Protein AF-A0A945M7U8-F1 (afdb_monomer)

Radius of gyration: 28.2 Å; Cα contacts (8 Å, |Δi|>4): 68; chains: 1; bounding box: 50×66×78 Å

Foldseek 3Di:
DDDDDDDDDDDPPDPPPPPDDDDPVQLVLLLVLLLLLCVLLPVVVVLVVVLVVVLVVVVVVCCVVPVPDDPVVSVVSSVVSVVVSVVCVVVVSSVSSVVRSVVDGSVVSVVSSVQSPDPVNVVCSVCVVVVVVVVVVVVVVVVVVVVVVVVVVVVVVCVVVVDDDD

Secondary structure (DSSP, 8-state):
-------------------PPPPHHHHHHHHHHHHHHHHHTTHHHHHHHHHHHHHHHHHHHHHHH-TT--THHHHHHHHHHHHHHHHHHHHHHHHHHHHHHHHS-HHHHHHHHHHHHSHHHHHHHHHHHHHHHHHHHHHHHHHHHHHHHHHHHHHHHHHHTT----

Solvent-accessible surface area (backbone atoms only — not comparable to full-atom values): 9636 Å² total; per-residue (Å²): 140,78,90,81,86,89,85,82,80,89,78,86,75,80,78,76,76,78,77,71,84,80,48,74,67,52,53,54,49,26,36,53,42,20,44,52,38,45,65,68,72,46,51,64,59,56,52,50,54,52,50,53,52,49,37,56,51,52,48,52,54,50,42,72,79,38,76,84,64,56,79,72,52,51,59,52,50,39,52,53,48,50,55,54,47,58,74,42,43,61,61,52,47,54,54,53,9,50,52,46,37,71,74,45,55,60,70,54,40,52,51,50,42,55,42,49,72,32,78,66,34,50,47,44,70,66,46,50,63,54,50,53,54,52,50,53,53,52,49,51,52,51,50,52,54,51,51,53,53,51,50,56,52,49,51,57,52,41,47,74,75,67,48,89,81,133

Nearest PDB structures (foldseek):
  8ud1-assembly1_1V  TM=3.264E-01  e=6.783E+00  Sus scrofa

pLDDT: mean 86.87, std 15.95, range [36.81, 98.19]

Sequence (166 aa):
MKQWKVALGAGMIGLALMASPATAADEDEKFALAQELVGAAGMNSIAEQMTQNLIVEMTRSLKQTNPQLPEKANGIVQAVVEETAEARMGDLNGQIARLYATSFTLEELQSLVAWYGSGIGKKALQVLPIIAQQSIELGKQWAGTVGQDAANEAVKKLEAEGYELK

Mean predicted aligned error: 10.53 Å

Structure (mmCIF, N/CA/C/O backbone):
data_AF-A0A945M7U8-F1
#
_entry.id   AF-A0A945M7U8-F1
#
loop_
_atom_site.group_PDB
_atom_site.id
_atom_site.type_symbol
_atom_site.label_atom_id
_atom_site.label_alt_id
_atom_site.label_comp_id
_atom_site.label_asym_id
_atom_site.label_entity_id
_atom_site.label_seq_id
_atom_site.pdbx_PDB_ins_code
_atom_site.Cartn_x
_atom_site.Cartn_y
_atom_site.Cartn_z
_atom_site.occupancy
_atom_site.B_iso_or_equiv
_atom_site.auth_seq_id
_atom_site.auth_comp_id
_atom_site.auth_asym_id
_atom_site.auth_atom_id
_atom_site.pdbx_PDB_model_num
ATOM 1 N N . MET A 1 1 ? -1.519 37.342 47.402 1.00 36.81 1 MET A N 1
ATOM 2 C CA . MET A 1 1 ? -2.456 37.239 46.255 1.00 36.81 1 MET A CA 1
ATOM 3 C C . MET A 1 1 ? -1.817 36.318 45.227 1.00 36.81 1 MET A C 1
ATOM 5 O O . MET A 1 1 ? -0.651 36.517 44.962 1.00 36.81 1 MET A O 1
ATOM 9 N N . LYS A 1 2 ? -2.434 35.296 44.645 1.00 41.03 2 LYS A N 1
ATOM 10 C CA . LYS A 1 2 ? -3.797 34.767 44.683 1.00 41.03 2 LYS A CA 1
ATOM 11 C C . LYS A 1 2 ? -3.676 33.308 44.213 1.00 41.03 2 LYS A C 1
ATOM 13 O O . LYS A 1 2 ? -2.777 32.982 43.448 1.00 41.03 2 LYS A O 1
ATOM 18 N N . GLN A 1 3 ? -4.534 32.447 44.742 1.00 42.59 3 GLN A N 1
ATOM 19 C CA . GLN A 1 3 ? -4.506 31.005 44.533 1.00 42.59 3 GLN A CA 1
ATOM 20 C C . GLN A 1 3 ? -4.801 30.630 43.083 1.00 42.59 3 GLN A C 1
ATOM 22 O O . GLN A 1 3 ? -5.687 31.231 42.479 1.00 42.59 3 GLN A O 1
ATOM 27 N N . TRP A 1 4 ? -4.195 29.543 42.608 1.00 37.19 4 TRP A N 1
ATOM 28 C CA . TRP A 1 4 ? -4.892 28.674 41.671 1.00 37.19 4 TRP A CA 1
ATOM 29 C C . TRP A 1 4 ? -4.764 27.225 42.129 1.00 37.19 4 TRP A C 1
ATOM 31 O O . TRP A 1 4 ? -3.721 26.591 42.012 1.00 37.19 4 TRP A O 1
ATOM 41 N N . LYS A 1 5 ? -5.842 26.734 42.742 1.00 46.72 5 LYS A N 1
ATOM 42 C CA . LYS A 1 5 ? -6.068 25.311 42.957 1.00 46.72 5 LYS A CA 1
ATOM 43 C C . LYS A 1 5 ? -6.678 24.766 41.672 1.00 46.72 5 LYS A C 1
ATOM 45 O O . LYS A 1 5 ? -7.789 25.161 41.329 1.00 46.72 5 LYS A O 1
ATOM 50 N N . VAL A 1 6 ? -5.979 23.860 41.000 1.00 47.31 6 VAL A N 1
ATOM 51 C CA . VAL A 1 6 ? -6.614 22.932 40.062 1.00 47.31 6 VAL A CA 1
ATOM 52 C C . VAL A 1 6 ? -6.748 21.615 40.812 1.00 47.31 6 VAL A C 1
ATOM 54 O O . VAL A 1 6 ? -5.763 20.934 41.078 1.00 47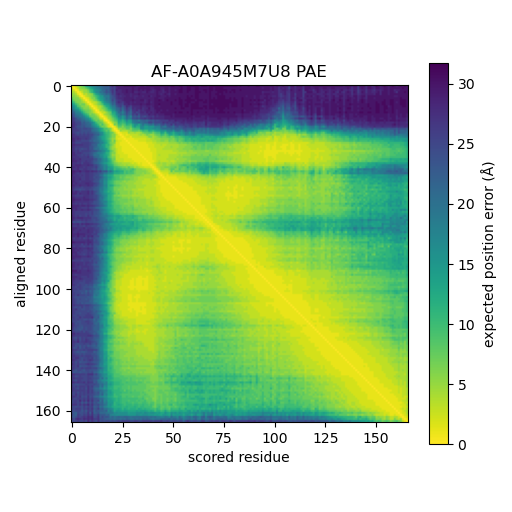.31 6 VAL A O 1
ATOM 57 N N . ALA A 1 7 ? -7.972 21.324 41.241 1.00 44.09 7 ALA A N 1
ATOM 58 C CA . ALA A 1 7 ? -8.371 20.031 41.765 1.00 44.09 7 ALA A CA 1
ATOM 59 C C . ALA A 1 7 ? -9.409 19.449 40.801 1.00 44.09 7 ALA A C 1
ATOM 61 O O . ALA A 1 7 ? -10.500 19.991 40.664 1.00 44.09 7 ALA A O 1
ATOM 62 N N . LEU A 1 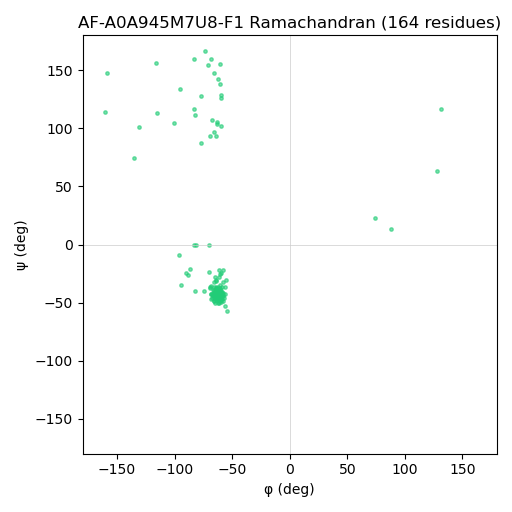8 ? -9.025 18.367 40.136 1.00 47.34 8 LEU A N 1
ATOM 63 C CA . LEU A 1 8 ? -9.842 17.353 39.467 1.00 47.34 8 LEU A CA 1
ATOM 64 C C . LEU A 1 8 ? -8.863 16.177 39.360 1.00 47.34 8 LEU A C 1
ATOM 66 O O . LEU A 1 8 ? -7.795 16.329 38.784 1.00 47.34 8 LEU A O 1
ATOM 70 N N . GLY A 1 9 ? -9.041 15.036 40.005 1.00 39.53 9 GLY A N 1
ATOM 71 C CA . GLY A 1 9 ? -10.271 14.351 40.371 1.00 39.53 9 GLY A CA 1
ATOM 72 C C . GLY A 1 9 ? -10.050 12.908 39.923 1.00 39.53 9 GLY A C 1
ATOM 73 O O . GLY A 1 9 ? -9.769 12.666 38.757 1.00 39.53 9 GLY A O 1
ATOM 74 N N . ALA A 1 10 ? -10.033 11.994 40.886 1.00 45.78 10 ALA A N 1
ATOM 75 C CA . ALA A 1 10 ? -9.568 10.618 40.778 1.00 45.78 10 ALA A CA 1
ATOM 76 C C . ALA A 1 10 ? -10.321 9.744 39.756 1.00 45.78 10 ALA A C 1
ATOM 78 O O . ALA A 1 10 ? -11.514 9.934 39.535 1.00 45.78 10 ALA A O 1
ATOM 79 N N . GLY A 1 11 ? -9.638 8.698 39.267 1.00 38.75 11 GLY A N 1
ATOM 80 C CA . GLY A 1 11 ? -10.291 7.445 38.871 1.00 38.75 11 GLY A CA 1
ATOM 81 C C . GLY A 1 11 ? -9.981 6.917 37.470 1.00 38.75 11 GLY A C 1
ATOM 82 O O . GLY A 1 11 ? -10.901 6.747 36.681 1.00 38.75 11 GLY A O 1
ATOM 83 N N . MET A 1 12 ? -8.727 6.559 37.165 1.00 46.62 12 MET A N 1
ATOM 84 C CA . MET A 1 12 ? -8.495 5.528 36.142 1.00 46.62 12 MET A CA 1
ATOM 85 C C . MET A 1 12 ? -8.780 4.161 36.772 1.00 46.62 12 MET A C 1
ATOM 87 O O . MET A 1 12 ? -7.893 3.522 37.332 1.00 46.62 12 MET A O 1
ATOM 91 N N . ILE A 1 13 ? -10.045 3.739 36.728 1.00 55.28 13 ILE A N 1
ATOM 92 C CA . ILE A 1 13 ? -10.406 2.333 36.908 1.00 55.28 13 ILE A CA 1
ATOM 93 C C . ILE A 1 13 ? -9.846 1.602 35.689 1.00 55.28 13 ILE A C 1
ATOM 95 O O . ILE A 1 13 ? -10.334 1.772 34.574 1.00 55.28 13 ILE A O 1
ATOM 99 N N . GLY A 1 14 ? -8.780 0.834 35.901 1.00 46.22 14 GLY A N 1
ATOM 100 C CA . GLY A 1 14 ? -8.253 -0.076 34.897 1.00 46.22 14 GLY A CA 1
ATOM 101 C C . GLY A 1 14 ? -9.293 -1.145 34.584 1.00 46.22 14 GLY A C 1
ATOM 102 O O . GLY A 1 14 ? -9.493 -2.065 35.374 1.00 46.22 14 GLY A O 1
ATOM 103 N N . LEU A 1 15 ? -9.947 -1.034 33.427 1.00 51.94 15 LEU A N 1
ATOM 104 C CA . LEU A 1 15 ? -10.574 -2.180 32.784 1.00 51.94 15 LEU A CA 1
ATOM 105 C C . LEU A 1 15 ? -9.450 -3.092 32.289 1.00 51.94 15 LEU A C 1
ATOM 107 O O . LEU A 1 15 ? -8.921 -2.923 31.193 1.00 51.94 15 LEU A O 1
ATOM 111 N N . ALA A 1 16 ? -9.074 -4.061 33.118 1.00 47.91 16 ALA A N 1
ATOM 112 C CA . ALA A 1 16 ? -8.436 -5.265 32.621 1.00 47.91 16 ALA A CA 1
ATOM 113 C C . ALA A 1 16 ? -9.481 -6.002 31.768 1.00 47.91 16 ALA A C 1
ATOM 115 O O . ALA A 1 16 ? -10.355 -6.686 32.300 1.00 47.91 16 ALA A O 1
ATOM 116 N N . LEU A 1 17 ? -9.430 -5.801 30.448 1.00 57.06 17 LEU A N 1
ATOM 117 C CA . LEU A 1 17 ? -10.144 -6.630 29.482 1.00 57.06 17 LEU A CA 1
ATOM 118 C C . LEU A 1 17 ? -9.631 -8.063 29.649 1.00 57.06 17 LEU A C 1
ATOM 120 O O . LEU A 1 17 ? -8.524 -8.400 29.236 1.00 57.06 17 LEU A O 1
ATOM 124 N N . MET A 1 18 ? -10.429 -8.889 30.320 1.00 50.47 18 MET A N 1
ATOM 125 C CA . MET A 1 18 ? -10.262 -10.336 30.343 1.00 50.47 18 MET A CA 1
ATOM 126 C C . MET A 1 18 ? -10.486 -10.833 28.913 1.00 50.47 18 MET A C 1
ATOM 128 O O . MET A 1 18 ? -11.625 -11.046 28.500 1.00 50.47 18 MET A O 1
ATOM 132 N N . ALA A 1 19 ? -9.410 -10.960 28.137 1.00 59.97 19 ALA A N 1
ATOM 133 C CA . ALA A 1 19 ? -9.453 -11.646 26.857 1.00 59.97 19 ALA A CA 1
ATOM 134 C C . ALA A 1 19 ? -9.823 -13.109 27.135 1.00 59.97 19 ALA A C 1
ATOM 136 O O . ALA A 1 19 ? -9.014 -13.878 27.658 1.00 59.97 19 ALA A O 1
ATOM 137 N N . SER A 1 20 ? -11.077 -13.470 26.861 1.00 59.72 20 SER A N 1
ATOM 138 C CA . SER A 1 20 ? -11.490 -14.872 26.873 1.00 59.72 20 SER A CA 1
ATOM 139 C C . SER A 1 20 ? -10.689 -15.619 25.801 1.00 59.72 20 SER A C 1
ATOM 141 O O . SER A 1 20 ? -10.409 -15.032 24.752 1.00 59.72 20 SER A O 1
ATOM 143 N N . PRO A 1 21 ? -10.274 -16.875 26.046 1.00 63.41 21 PRO A N 1
ATOM 144 C CA . PRO A 1 21 ? -9.540 -17.640 25.047 1.00 63.41 21 PRO A CA 1
ATOM 145 C C . PRO A 1 21 ? -10.400 -17.787 23.788 1.00 63.41 21 PRO A C 1
ATOM 147 O O . PRO A 1 21 ? -11.550 -18.218 23.877 1.00 63.41 21 PRO A O 1
ATOM 150 N N . ALA A 1 22 ? -9.842 -17.398 22.640 1.00 72.12 22 ALA A N 1
ATOM 151 C CA . ALA A 1 22 ? -10.492 -17.550 21.344 1.00 72.12 22 ALA A CA 1
ATOM 152 C C . ALA A 1 22 ? -10.765 -19.035 21.071 1.00 72.12 22 ALA A C 1
ATOM 154 O O . ALA A 1 22 ? -9.931 -19.896 21.367 1.00 72.12 22 ALA A O 1
ATOM 155 N N . THR A 1 23 ? -11.946 -19.340 20.540 1.00 83.81 23 THR A N 1
ATOM 156 C CA . THR A 1 23 ? -12.301 -20.703 20.142 1.00 83.81 23 THR A CA 1
ATOM 157 C C . THR A 1 23 ? -11.752 -21.013 18.748 1.00 83.81 23 THR A C 1
ATOM 159 O O . THR A 1 23 ? -11.499 -20.108 17.958 1.00 83.81 23 THR A O 1
ATOM 162 N N . ALA A 1 24 ? -11.608 -22.298 18.405 1.00 83.38 24 ALA A N 1
ATOM 163 C CA . ALA A 1 24 ? -11.214 -22.697 17.048 1.00 83.38 24 ALA A CA 1
ATOM 164 C C . ALA A 1 24 ? -12.197 -22.181 15.974 1.00 83.38 24 ALA A C 1
ATOM 166 O O . ALA A 1 24 ? -11.782 -21.836 14.874 1.00 83.38 24 ALA A O 1
ATOM 167 N N . ALA A 1 25 ? -13.486 -22.069 16.316 1.00 85.12 25 ALA A N 1
ATOM 168 C CA . ALA A 1 25 ? -14.493 -21.481 15.435 1.00 85.12 25 ALA A CA 1
ATOM 169 C C . ALA A 1 25 ? -14.249 -19.980 15.203 1.00 85.12 25 ALA A C 1
ATOM 171 O O . ALA A 1 25 ? -14.381 -19.512 14.074 1.00 85.12 25 ALA A O 1
ATOM 172 N N . ASP A 1 26 ? -13.834 -19.245 16.241 1.00 87.81 26 ASP A N 1
ATOM 173 C CA . ASP A 1 26 ? -13.472 -17.831 16.101 1.00 87.81 26 ASP A CA 1
ATOM 174 C C . ASP A 1 26 ? -12.231 -17.674 15.214 1.00 87.81 26 ASP A C 1
ATOM 176 O O . ASP A 1 26 ? -12.167 -16.754 14.405 1.00 87.81 26 ASP A O 1
ATOM 180 N N . GLU A 1 27 ? -11.237 -18.560 15.329 1.00 89.56 27 GLU A N 1
ATOM 181 C CA . GLU A 1 27 ? -10.038 -18.510 14.481 1.00 89.56 27 GLU A CA 1
ATOM 182 C C . GLU A 1 27 ? -10.356 -18.738 12.996 1.00 89.56 27 GLU A C 1
ATOM 184 O O . GLU A 1 27 ? -9.863 -17.987 12.145 1.00 89.56 27 GLU A O 1
ATOM 189 N N . ASP A 1 28 ? -11.221 -19.707 12.688 1.00 92.81 28 ASP A N 1
ATOM 190 C CA . ASP A 1 28 ? -11.685 -19.972 11.323 1.00 92.81 28 ASP A CA 1
ATOM 191 C C . ASP A 1 28 ? -12.472 -18.776 10.753 1.00 92.81 28 ASP A C 1
ATOM 193 O O . ASP A 1 28 ? -12.234 -18.353 9.616 1.00 92.81 28 ASP A O 1
ATOM 197 N N . GLU A 1 29 ? -13.365 -18.173 11.548 1.00 94.69 29 GLU A N 1
ATOM 198 C CA . GLU A 1 29 ? -14.139 -16.996 11.133 1.00 94.69 29 GLU A CA 1
ATOM 199 C C . GLU A 1 29 ? -13.236 -15.778 10.899 1.00 94.69 29 GLU A C 1
ATOM 201 O O . GLU A 1 29 ? -13.352 -15.091 9.878 1.00 94.69 29 GLU A O 1
ATOM 206 N N . LYS A 1 30 ? -12.275 -15.534 11.798 1.00 96.19 30 LYS A N 1
ATOM 207 C CA . LYS A 1 30 ? -11.284 -14.463 11.634 1.00 96.19 30 LYS A CA 1
ATOM 208 C C . LYS A 1 30 ? -10.488 -14.635 10.348 1.00 96.19 30 LYS A C 1
ATOM 210 O O . LYS A 1 30 ? -10.243 -13.651 9.651 1.00 96.19 30 LYS A O 1
ATOM 215 N N . PHE A 1 31 ? -10.081 -15.860 10.021 1.00 95.38 31 PHE A N 1
ATOM 216 C CA . PHE A 1 31 ? -9.356 -16.119 8.783 1.00 95.38 31 PHE A CA 1
ATOM 217 C C . PHE A 1 31 ? -10.224 -15.861 7.544 1.00 95.38 31 PHE A C 1
ATOM 219 O O . PHE A 1 31 ? -9.760 -15.200 6.614 1.00 95.38 31 PHE A O 1
ATOM 226 N N . ALA A 1 32 ? -11.488 -16.292 7.549 1.00 95.19 32 ALA A N 1
ATOM 227 C CA . ALA A 1 32 ? -12.417 -16.043 6.447 1.00 95.19 32 ALA A CA 1
ATOM 228 C C . ALA A 1 32 ? -12.662 -14.539 6.216 1.00 95.19 32 ALA A C 1
ATOM 230 O O . ALA A 1 32 ? -12.524 -14.051 5.092 1.00 95.19 32 ALA A O 1
ATOM 231 N N . LEU A 1 33 ? -12.935 -13.778 7.282 1.00 96.19 33 LEU A N 1
ATOM 232 C CA . LEU A 1 33 ? -13.104 -12.320 7.207 1.00 96.19 33 LEU A CA 1
ATOM 233 C C . LEU A 1 33 ? -11.828 -11.624 6.730 1.00 96.19 33 LEU A C 1
ATOM 235 O O . LEU A 1 33 ? -11.875 -10.686 5.937 1.00 96.19 33 LEU A O 1
ATOM 239 N N . ALA A 1 34 ? -10.666 -12.096 7.177 1.00 95.38 34 ALA A N 1
ATOM 240 C CA . ALA A 1 34 ? -9.392 -11.572 6.718 1.00 95.38 34 ALA A CA 1
ATOM 241 C C . ALA A 1 34 ? -9.152 -11.824 5.220 1.00 95.38 34 ALA A C 1
ATOM 243 O O . ALA A 1 34 ? -8.623 -10.947 4.538 1.00 95.38 34 ALA A O 1
ATOM 244 N N . GLN A 1 35 ? -9.556 -12.979 4.680 1.00 92.88 35 GLN A N 1
ATOM 245 C CA . GLN A 1 35 ? -9.489 -13.233 3.236 1.00 92.88 35 GLN A CA 1
ATOM 246 C C . GLN A 1 35 ? -10.391 -12.275 2.451 1.00 92.88 35 GLN A C 1
ATOM 248 O O . GLN A 1 35 ? -9.969 -11.741 1.422 1.00 92.88 35 GLN A O 1
ATOM 253 N N . GLU A 1 36 ? -11.596 -12.006 2.956 1.00 92.06 36 GLU A N 1
ATOM 254 C CA . GLU A 1 36 ? -12.499 -11.019 2.362 1.00 92.06 36 GLU A CA 1
ATOM 255 C C . GLU A 1 36 ? -11.882 -9.613 2.372 1.00 92.06 36 GLU A C 1
ATOM 257 O O . GLU A 1 36 ? -11.880 -8.931 1.343 1.00 92.06 36 GLU A O 1
ATOM 262 N N . LEU A 1 37 ? -11.271 -9.205 3.491 1.00 91.00 37 LEU A N 1
ATOM 263 C CA . LEU A 1 37 ? -10.567 -7.924 3.600 1.00 91.00 37 LEU A CA 1
ATOM 264 C C . LEU A 1 37 ? -9.427 -7.783 2.603 1.00 91.00 37 LEU A C 1
ATOM 266 O O . LEU A 1 37 ? -9.296 -6.726 1.994 1.00 91.00 37 LEU A O 1
ATOM 270 N N . VAL A 1 38 ? -8.607 -8.818 2.420 1.00 89.50 38 VAL A N 1
ATOM 271 C CA . VAL A 1 38 ? -7.493 -8.777 1.461 1.00 89.50 38 VAL A CA 1
ATOM 272 C C . VAL A 1 38 ? -8.005 -8.537 0.041 1.00 89.50 38 VAL A C 1
ATOM 274 O O . VAL A 1 38 ? -7.441 -7.715 -0.685 1.00 89.50 38 VAL A O 1
ATOM 277 N N . GLY A 1 39 ? -9.107 -9.193 -0.336 1.00 84.25 39 GLY A N 1
ATOM 278 C CA . GLY A 1 39 ? -9.767 -8.951 -1.617 1.00 84.25 39 GLY A CA 1
ATOM 279 C C . GLY A 1 39 ? -10.336 -7.534 -1.727 1.00 84.25 39 GLY A C 1
ATOM 280 O O . GLY A 1 39 ? -10.122 -6.854 -2.731 1.00 84.25 39 GLY A O 1
ATOM 281 N N . ALA A 1 40 ? -11.022 -7.064 -0.683 1.00 82.56 40 ALA A N 1
ATOM 282 C CA . ALA A 1 40 ? -11.671 -5.756 -0.671 1.00 82.56 40 ALA A CA 1
ATOM 283 C C . ALA A 1 40 ? -10.672 -4.589 -0.645 1.00 82.56 40 ALA A C 1
ATOM 285 O O . ALA A 1 40 ? -10.898 -3.585 -1.313 1.00 82.56 40 ALA A O 1
ATOM 286 N N . ALA A 1 41 ? -9.551 -4.724 0.065 1.00 77.94 41 ALA A N 1
ATOM 287 C CA . ALA A 1 41 ? -8.546 -3.677 0.251 1.00 77.94 41 ALA A CA 1
ATOM 288 C C . ALA A 1 41 ? -7.741 -3.344 -1.020 1.00 77.94 41 ALA A C 1
ATOM 290 O O . ALA A 1 41 ? -6.879 -2.467 -0.994 1.00 77.94 41 ALA A O 1
ATOM 291 N N . GLY A 1 42 ? -8.006 -4.025 -2.140 1.00 75.00 42 GLY A N 1
ATOM 292 C CA . GLY A 1 42 ? -7.354 -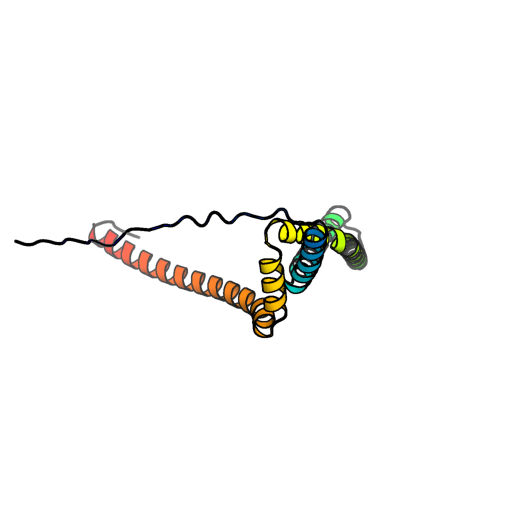3.738 -3.416 1.00 75.00 42 GLY A CA 1
ATOM 293 C C . GLY A 1 42 ? -5.901 -4.206 -3.478 1.00 75.00 42 GLY A C 1
ATOM 294 O O . GLY A 1 42 ? -5.142 -3.706 -4.308 1.00 75.00 42 GLY A O 1
ATOM 295 N N . MET A 1 43 ? -5.511 -5.183 -2.651 1.00 73.50 43 MET A N 1
ATOM 296 C CA . MET A 1 43 ? -4.149 -5.737 -2.632 1.00 73.50 43 MET A CA 1
ATOM 297 C C . MET A 1 43 ? -3.743 -6.351 -3.983 1.00 73.50 43 MET A C 1
ATOM 299 O O . MET A 1 43 ? -2.568 -6.341 -4.348 1.00 73.50 43 MET A O 1
ATOM 303 N N . ASN A 1 44 ? -4.733 -6.770 -4.777 1.00 74.25 44 ASN A N 1
ATOM 304 C CA . ASN A 1 44 ? -4.548 -7.217 -6.156 1.00 74.25 44 ASN A CA 1
ATOM 305 C C . ASN A 1 44 ? -3.910 -6.139 -7.049 1.00 74.25 44 ASN A C 1
ATOM 307 O O . ASN A 1 44 ? -3.076 -6.471 -7.880 1.00 74.25 44 ASN A O 1
ATOM 311 N N . SER A 1 45 ? -4.233 -4.854 -6.851 1.00 79.19 45 SER A N 1
ATOM 312 C CA . SER A 1 45 ? -3.660 -3.763 -7.661 1.00 79.19 45 SER A CA 1
ATOM 313 C C . SER A 1 45 ? -2.164 -3.555 -7.398 1.00 79.19 45 SER A C 1
ATOM 315 O O . SER A 1 45 ? -1.390 -3.294 -8.318 1.00 79.19 45 SER A O 1
ATOM 317 N N . ILE A 1 46 ? -1.734 -3.732 -6.144 1.00 81.06 46 ILE A N 1
ATOM 318 C CA . ILE A 1 46 ? -0.320 -3.678 -5.759 1.00 81.06 46 ILE A CA 1
ATOM 319 C C . ILE A 1 46 ? 0.419 -4.871 -6.366 1.00 81.06 46 ILE A C 1
ATOM 321 O O . ILE A 1 46 ? 1.484 -4.704 -6.961 1.00 81.06 46 ILE A O 1
ATOM 325 N N . ALA A 1 47 ? -0.158 -6.067 -6.254 1.00 86.06 47 ALA A N 1
ATOM 326 C CA . ALA A 1 47 ? 0.441 -7.279 -6.794 1.00 86.06 47 ALA A CA 1
ATOM 327 C C . ALA A 1 47 ? 0.544 -7.239 -8.332 1.00 86.06 47 ALA A C 1
ATOM 329 O O . ALA A 1 47 ? 1.564 -7.640 -8.894 1.00 86.06 47 ALA A O 1
ATOM 330 N N . GLU A 1 48 ? -0.456 -6.680 -9.016 1.00 87.81 48 GLU A N 1
ATOM 331 C CA . GLU A 1 48 ? -0.426 -6.427 -10.458 1.00 87.81 48 GLU A CA 1
ATOM 332 C C . GLU A 1 48 ? 0.705 -5.460 -10.830 1.00 87.81 48 GLU A C 1
ATOM 334 O O . GLU A 1 48 ? 1.518 -5.763 -11.701 1.00 87.81 48 GLU A O 1
ATOM 339 N N . GLN A 1 49 ? 0.847 -4.341 -10.113 1.00 89.19 49 GLN A N 1
ATOM 340 C CA . GLN A 1 49 ? 1.942 -3.397 -10.348 1.00 89.19 49 GLN A CA 1
ATOM 341 C C . GLN A 1 49 ? 3.325 -4.033 -10.127 1.00 89.19 49 GLN A C 1
ATOM 343 O O . GLN A 1 49 ? 4.247 -3.803 -10.913 1.00 89.19 49 GLN A O 1
ATOM 348 N N . MET A 1 50 ? 3.481 -4.864 -9.093 1.00 91.31 50 MET A N 1
ATOM 349 C CA . MET A 1 50 ? 4.717 -5.620 -8.864 1.00 91.31 50 MET A CA 1
ATOM 350 C C . MET A 1 50 ? 4.997 -6.615 -9.996 1.00 91.31 50 MET A C 1
ATOM 352 O O . MET A 1 50 ? 6.137 -6.721 -10.445 1.00 91.31 50 MET A O 1
ATOM 356 N N . THR A 1 51 ? 3.960 -7.290 -10.494 1.00 94.56 51 THR A N 1
ATOM 357 C CA . THR A 1 51 ? 4.051 -8.226 -11.623 1.00 94.56 51 THR A CA 1
ATOM 358 C C . THR A 1 51 ? 4.507 -7.500 -12.889 1.00 94.56 51 THR A C 1
ATOM 360 O O . THR A 1 51 ? 5.443 -7.946 -13.549 1.00 94.56 51 THR A O 1
ATOM 363 N N . GLN A 1 52 ? 3.945 -6.324 -13.181 1.00 95.00 52 GLN A N 1
ATOM 364 C CA . GLN A 1 52 ? 4.364 -5.501 -14.322 1.00 95.00 52 GLN A CA 1
ATOM 365 C C . GLN A 1 52 ? 5.825 -5.046 -14.214 1.00 95.00 52 GLN A C 1
ATOM 367 O O . GLN A 1 52 ? 6.581 -5.124 -15.185 1.00 95.00 52 GLN A O 1
ATOM 372 N N . ASN A 1 53 ? 6.269 -4.643 -13.022 1.00 95.94 53 ASN A N 1
ATOM 373 C CA . ASN A 1 53 ? 7.675 -4.304 -12.797 1.00 95.94 53 ASN A CA 1
ATOM 374 C C . ASN A 1 53 ? 8.600 -5.511 -13.025 1.00 95.94 53 ASN A C 1
ATOM 376 O O . ASN A 1 53 ? 9.647 -5.368 -13.662 1.00 95.94 53 ASN A O 1
ATOM 380 N N . LEU A 1 54 ? 8.189 -6.701 -12.573 1.00 96.38 54 LEU A N 1
ATOM 381 C CA . LEU A 1 54 ? 8.932 -7.943 -12.775 1.00 96.38 54 LEU A CA 1
ATOM 382 C C . LEU A 1 54 ? 9.043 -8.308 -14.263 1.00 96.38 54 LEU A C 1
ATOM 384 O O . LEU A 1 54 ? 10.128 -8.668 -14.719 1.00 96.38 54 LEU A O 1
ATOM 388 N N . ILE A 1 55 ? 7.968 -8.149 -15.042 1.00 96.56 55 ILE A N 1
ATOM 389 C CA . ILE A 1 55 ? 7.976 -8.367 -16.499 1.00 96.56 55 ILE A CA 1
ATOM 390 C C . ILE A 1 55 ? 9.017 -7.471 -17.171 1.00 96.56 55 ILE A C 1
ATOM 392 O O . ILE A 1 55 ? 9.830 -7.946 -17.972 1.00 96.56 55 ILE A O 1
ATOM 396 N N . VAL A 1 56 ? 9.015 -6.176 -16.840 1.00 96.00 56 VAL A N 1
ATOM 397 C CA . VAL A 1 56 ? 9.955 -5.199 -17.404 1.00 96.00 56 VAL A CA 1
ATOM 398 C C . VAL A 1 56 ? 11.397 -5.565 -17.051 1.00 96.00 56 VAL A C 1
ATOM 400 O O . VAL A 1 56 ? 12.278 -5.529 -17.914 1.00 96.00 56 VAL A O 1
ATOM 403 N N . GLU A 1 57 ? 11.652 -5.932 -15.796 1.00 96.44 57 GLU A N 1
ATOM 404 C CA . GLU A 1 57 ? 12.982 -6.307 -15.322 1.00 96.44 57 GLU A CA 1
ATOM 405 C C . GLU A 1 57 ? 13.494 -7.598 -15.974 1.00 96.44 57 GLU A C 1
ATOM 407 O O . GLU A 1 57 ? 14.600 -7.611 -16.524 1.00 96.44 57 GLU A O 1
ATOM 412 N N . MET A 1 58 ? 12.678 -8.654 -15.993 1.00 95.94 58 MET A N 1
ATOM 413 C CA . MET A 1 58 ? 13.031 -9.933 -16.614 1.00 95.94 58 MET A CA 1
ATOM 414 C C . MET A 1 58 ? 13.265 -9.783 -18.116 1.00 95.94 58 MET A C 1
ATOM 416 O O . MET A 1 58 ? 14.266 -10.281 -18.634 1.00 95.94 58 MET A O 1
ATOM 420 N N . THR A 1 59 ? 12.401 -9.041 -18.814 1.00 94.94 59 THR A N 1
ATOM 421 C CA . THR A 1 59 ? 12.561 -8.771 -20.251 1.00 94.94 59 THR A CA 1
ATOM 422 C C . THR A 1 59 ? 13.874 -8.041 -20.529 1.00 94.94 59 THR A C 1
ATOM 424 O O . THR A 1 59 ? 14.613 -8.414 -21.443 1.00 94.94 59 THR A O 1
ATOM 427 N N . ARG A 1 60 ? 14.206 -7.023 -19.721 1.00 94.56 60 ARG A N 1
ATOM 428 C CA . ARG A 1 60 ? 15.470 -6.284 -19.837 1.00 94.56 60 ARG A CA 1
ATOM 429 C C . ARG A 1 60 ? 16.673 -7.208 -19.643 1.00 94.56 60 ARG A C 1
ATOM 431 O O . ARG A 1 60 ? 17.585 -7.181 -20.466 1.00 94.56 60 ARG A O 1
ATOM 438 N N . SER A 1 61 ? 16.665 -8.025 -18.593 1.00 95.38 61 SER A N 1
ATOM 439 C CA . SER A 1 61 ? 17.748 -8.967 -18.277 1.00 95.38 61 SER A CA 1
ATOM 440 C C . SER A 1 61 ? 17.963 -10.003 -19.391 1.00 95.38 61 SER A C 1
ATOM 442 O O . SER A 1 61 ? 19.089 -10.237 -19.842 1.00 95.38 61 SER A O 1
ATOM 444 N N . LEU A 1 62 ? 16.873 -10.566 -19.923 1.00 94.94 62 LEU A N 1
ATOM 445 C CA . LEU A 1 62 ? 16.928 -11.529 -21.023 1.00 94.94 62 LEU A CA 1
ATOM 446 C C . LEU A 1 62 ? 17.473 -10.906 -22.309 1.00 94.94 62 LEU A C 1
ATOM 448 O O . LEU A 1 62 ? 18.320 -11.515 -22.957 1.00 94.94 62 LEU A O 1
ATOM 452 N N . LYS A 1 63 ? 17.058 -9.681 -22.654 1.00 92.94 63 LYS A N 1
ATOM 453 C CA . LYS A 1 63 ? 17.585 -8.952 -23.821 1.00 92.94 63 LYS A CA 1
ATOM 454 C C . LYS A 1 63 ? 19.066 -8.593 -23.676 1.00 92.94 63 LYS A C 1
ATOM 456 O O . LYS A 1 63 ? 19.798 -8.655 -24.658 1.00 92.94 63 LYS A O 1
ATOM 461 N N . GLN A 1 64 ? 19.522 -8.248 -22.470 1.00 94.38 64 GLN A N 1
ATOM 462 C CA . GLN A 1 64 ? 20.939 -7.955 -22.211 1.00 94.38 64 GLN A CA 1
ATOM 463 C C . GLN A 1 64 ? 21.833 -9.177 -22.440 1.00 94.38 64 GLN A C 1
ATOM 465 O O . GLN A 1 64 ? 22.917 -9.055 -23.003 1.00 94.38 64 GLN A O 1
ATOM 470 N N . THR A 1 65 ? 21.375 -10.353 -22.014 1.00 95.56 65 THR A N 1
ATOM 471 C CA . THR A 1 65 ? 22.127 -11.610 -22.139 1.00 95.56 65 THR A CA 1
ATOM 472 C C . THR A 1 65 ? 21.915 -12.306 -23.484 1.00 95.56 65 THR A C 1
ATOM 474 O O . THR A 1 65 ? 22.764 -13.086 -23.907 1.00 95.56 65 THR A O 1
ATOM 477 N N . ASN A 1 66 ? 20.820 -11.998 -24.187 1.00 94.88 66 ASN A N 1
ATOM 478 C CA . ASN A 1 66 ? 20.454 -12.592 -25.473 1.00 94.88 66 ASN A CA 1
ATOM 479 C C . ASN A 1 66 ? 19.989 -11.506 -26.469 1.00 94.88 66 ASN A C 1
ATOM 481 O O . ASN A 1 66 ? 18.791 -11.398 -26.755 1.00 94.88 66 ASN A O 1
ATOM 485 N N . PRO A 1 67 ? 20.912 -10.703 -27.034 1.00 92.38 67 PRO A N 1
ATOM 486 C CA . PRO A 1 67 ? 20.564 -9.580 -27.912 1.00 92.38 67 PRO A CA 1
ATOM 487 C C . PRO A 1 67 ? 19.808 -9.976 -29.189 1.00 92.38 67 PRO A C 1
ATOM 489 O O . PRO A 1 67 ? 19.129 -9.149 -29.788 1.00 92.38 67 PRO A 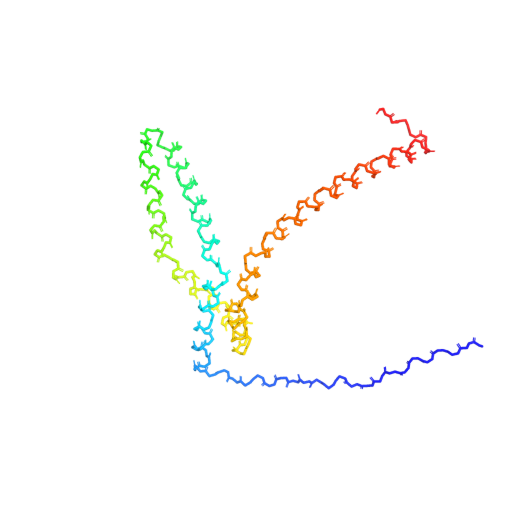O 1
ATOM 492 N N . GLN A 1 68 ? 19.918 -11.237 -29.615 1.00 94.25 68 GLN A N 1
ATOM 493 C CA . GLN A 1 68 ? 19.236 -11.786 -30.788 1.00 94.25 68 GLN A CA 1
ATOM 494 C C . GLN A 1 68 ? 17.779 -12.208 -30.536 1.00 94.25 68 GLN A C 1
ATOM 496 O O . GLN A 1 68 ? 17.132 -12.717 -31.455 1.00 94.25 68 GLN A O 1
ATOM 501 N N . LEU A 1 69 ? 17.260 -12.064 -29.309 1.00 93.12 69 LEU A N 1
ATOM 502 C CA . LEU A 1 69 ? 15.873 -12.420 -29.017 1.00 93.12 69 LEU A CA 1
ATOM 503 C C . LEU A 1 69 ? 14.912 -11.592 -29.887 1.00 93.12 69 LEU A C 1
ATOM 505 O O . LEU A 1 69 ? 14.997 -10.364 -29.907 1.00 93.12 69 LEU A O 1
ATOM 509 N N . PRO A 1 70 ? 13.971 -12.240 -30.596 1.00 91.44 70 PRO A N 1
ATOM 510 C CA . PRO A 1 70 ? 12.991 -11.524 -31.397 1.00 91.44 70 PRO A CA 1
ATOM 511 C C . PRO A 1 70 ? 11.992 -10.800 -30.489 1.00 91.44 70 PRO A C 1
ATOM 513 O O . PRO A 1 70 ? 11.694 -11.273 -29.397 1.00 91.44 70 PRO A O 1
ATOM 516 N N . GLU A 1 71 ? 11.378 -9.717 -30.970 1.00 86.88 71 GLU A N 1
ATOM 517 C CA . GLU A 1 71 ? 10.404 -8.933 -30.185 1.00 86.88 71 GLU A CA 1
ATOM 518 C C . GLU A 1 71 ? 9.236 -9.764 -29.628 1.00 86.88 71 GLU A C 1
ATOM 520 O O . GLU A 1 71 ? 8.767 -9.517 -28.517 1.00 86.88 71 GLU A O 1
ATOM 525 N N . LYS A 1 72 ? 8.826 -10.831 -30.332 1.00 91.06 72 LYS A N 1
ATOM 526 C CA . LYS A 1 72 ? 7.810 -11.779 -29.840 1.00 91.06 72 LYS A CA 1
ATOM 527 C C . LYS A 1 72 ? 8.174 -12.442 -28.502 1.00 91.06 72 LYS A C 1
ATOM 529 O O . LYS A 1 72 ? 7.284 -12.924 -27.812 1.00 91.06 72 LYS A O 1
ATOM 534 N N . ALA A 1 73 ? 9.457 -12.482 -28.136 1.00 90.81 73 ALA A N 1
ATOM 535 C CA . ALA A 1 73 ? 9.912 -13.027 -26.862 1.00 90.81 73 ALA A CA 1
ATOM 536 C C . ALA A 1 73 ? 9.381 -12.218 -25.670 1.00 90.81 73 ALA A C 1
ATOM 538 O O . ALA A 1 73 ? 9.099 -12.813 -24.637 1.00 90.81 73 ALA A O 1
ATOM 539 N N . ASN A 1 74 ? 9.163 -10.904 -25.820 1.00 91.56 74 ASN A N 1
ATOM 540 C CA . ASN A 1 74 ? 8.613 -10.075 -24.742 1.00 91.56 74 ASN A CA 1
ATOM 541 C C . ASN A 1 74 ? 7.212 -10.558 -24.339 1.00 91.56 74 ASN A C 1
ATOM 543 O O . ASN A 1 74 ? 6.928 -10.681 -23.155 1.00 91.56 74 ASN A O 1
ATOM 547 N N . GLY A 1 75 ? 6.362 -10.887 -25.320 1.00 93.56 75 GLY A N 1
ATOM 548 C CA . GLY A 1 75 ? 5.011 -11.396 -25.060 1.00 93.56 75 GLY A CA 1
ATOM 549 C C . GLY A 1 75 ? 5.012 -12.767 -24.378 1.00 93.56 75 GLY A C 1
ATOM 550 O O . GLY A 1 75 ? 4.157 -13.039 -23.545 1.00 93.56 75 GLY A O 1
ATOM 551 N N . ILE A 1 76 ? 6.007 -13.610 -24.677 1.00 95.38 76 ILE A N 1
ATOM 552 C CA . ILE A 1 76 ? 6.190 -14.898 -23.991 1.00 95.38 76 ILE A CA 1
ATOM 553 C C . ILE A 1 76 ? 6.602 -14.666 -22.534 1.00 95.38 76 ILE A C 1
ATOM 555 O O . ILE A 1 76 ? 6.029 -15.273 -21.637 1.00 95.38 76 ILE A O 1
ATOM 559 N N . VAL A 1 77 ? 7.575 -13.780 -22.291 1.00 95.31 77 VAL A N 1
ATOM 560 C CA . VAL A 1 77 ? 8.022 -13.437 -20.930 1.00 95.31 77 VAL A CA 1
ATOM 561 C C . VAL A 1 77 ? 6.869 -12.862 -20.118 1.00 95.31 77 VAL A C 1
ATOM 563 O O . VAL A 1 77 ? 6.660 -13.293 -18.990 1.00 95.31 77 VAL A O 1
ATOM 566 N N . GLN A 1 78 ? 6.102 -11.942 -20.703 1.00 96.12 78 GLN A N 1
ATOM 567 C CA . GLN A 1 78 ? 4.911 -11.382 -20.078 1.00 96.12 78 GLN A CA 1
ATOM 568 C C . GLN A 1 78 ? 3.932 -12.482 -19.657 1.00 96.12 78 GLN A C 1
ATOM 570 O O . GLN A 1 78 ? 3.643 -12.596 -18.471 1.00 96.12 78 GLN A O 1
ATOM 575 N N . ALA A 1 79 ? 3.495 -13.325 -20.597 1.00 96.88 79 ALA A N 1
ATOM 576 C CA . ALA A 1 79 ? 2.514 -14.372 -20.317 1.00 96.88 79 ALA A CA 1
ATOM 577 C C . ALA A 1 79 ? 2.985 -15.337 -19.217 1.0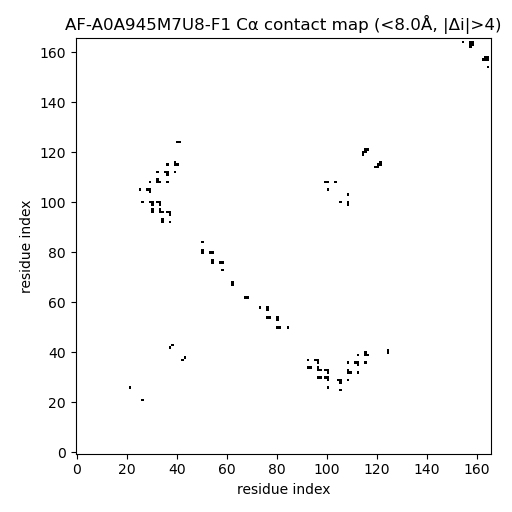0 96.88 79 ALA A C 1
ATOM 579 O O . ALA A 1 79 ? 2.227 -15.650 -18.305 1.00 96.88 79 ALA A O 1
ATOM 580 N N . VAL A 1 80 ? 4.253 -15.763 -19.259 1.00 97.19 80 VAL A N 1
ATOM 581 C CA . VAL A 1 80 ? 4.820 -16.672 -18.249 1.00 97.19 80 VAL A CA 1
ATOM 582 C C . VAL A 1 80 ? 4.849 -16.025 -16.866 1.00 97.19 80 VAL A C 1
ATOM 584 O O . VAL A 1 80 ? 4.547 -16.686 -15.872 1.00 97.19 80 VAL A O 1
ATOM 587 N N . VAL A 1 81 ? 5.229 -14.748 -16.776 1.00 97.06 81 VAL A N 1
ATOM 588 C CA . VAL A 1 81 ? 5.278 -14.039 -15.492 1.00 97.06 81 VAL A CA 1
ATOM 589 C C . VAL A 1 81 ? 3.872 -13.815 -14.942 1.00 97.06 81 VAL A C 1
ATOM 591 O O . VAL A 1 81 ? 3.667 -14.048 -13.755 1.00 97.06 81 VAL A O 1
ATOM 594 N N . GLU A 1 82 ? 2.913 -13.426 -15.782 1.00 95.44 82 GLU A N 1
ATOM 595 C CA . GLU A 1 82 ? 1.511 -13.245 -15.384 1.00 95.44 82 GLU A CA 1
ATOM 596 C C . GLU A 1 82 ? 0.902 -14.560 -14.880 1.00 95.44 82 GLU A C 1
ATOM 598 O O . GLU A 1 82 ? 0.404 -14.598 -13.757 1.00 95.44 82 GLU A O 1
ATOM 603 N N . GLU A 1 83 ? 1.038 -15.656 -15.634 1.00 96.25 83 GLU A N 1
ATOM 604 C CA . GLU A 1 83 ? 0.553 -16.988 -15.237 1.00 96.25 83 GLU A CA 1
ATOM 605 C C . GLU A 1 83 ? 1.196 -17.453 -13.920 1.00 96.25 83 GLU A C 1
ATOM 607 O O . GLU A 1 83 ? 0.524 -17.947 -13.011 1.00 96.25 83 GLU A O 1
ATOM 612 N N . THR A 1 84 ? 2.510 -17.250 -13.779 1.00 95.50 84 THR A N 1
ATOM 613 C CA . THR A 1 84 ? 3.234 -17.620 -12.557 1.00 95.50 84 THR A CA 1
ATOM 614 C C . THR A 1 84 ? 2.780 -16.782 -11.362 1.00 95.50 84 THR A C 1
ATOM 616 O O . THR A 1 84 ? 2.625 -17.316 -10.262 1.00 95.50 84 THR A O 1
ATOM 619 N N . ALA A 1 85 ? 2.576 -15.477 -11.550 1.00 93.38 85 ALA A N 1
ATOM 620 C CA . ALA A 1 85 ? 2.116 -14.579 -10.498 1.00 93.38 85 ALA A CA 1
ATOM 621 C C . ALA A 1 85 ? 0.686 -14.921 -10.064 1.00 93.38 85 ALA A C 1
ATOM 623 O O . ALA A 1 85 ? 0.420 -15.012 -8.865 1.00 93.38 85 ALA A O 1
ATOM 624 N N . GLU A 1 86 ? -0.211 -15.186 -11.016 1.00 91.44 86 GLU A N 1
ATOM 625 C CA . GLU A 1 86 ? -1.591 -15.595 -10.751 1.00 91.44 86 GLU A CA 1
ATOM 626 C C . GLU A 1 86 ? -1.640 -16.896 -9.939 1.00 91.44 86 GLU A C 1
ATOM 628 O O . GLU A 1 86 ? -2.279 -16.943 -8.885 1.00 91.44 86 GLU A O 1
ATOM 633 N N . ALA A 1 87 ? -0.874 -17.915 -10.345 1.00 93.62 87 ALA A N 1
ATOM 634 C CA . ALA A 1 87 ? -0.791 -19.191 -9.633 1.00 93.62 87 ALA A CA 1
ATOM 635 C C . ALA A 1 87 ? -0.272 -19.053 -8.187 1.00 93.62 87 ALA A C 1
ATOM 637 O O . ALA A 1 87 ? -0.566 -19.891 -7.334 1.00 93.62 87 ALA A O 1
ATOM 638 N N . ARG A 1 88 ? 0.499 -17.998 -7.894 1.00 92.31 88 ARG A N 1
ATOM 639 C CA . ARG A 1 88 ? 1.055 -17.704 -6.562 1.00 92.31 88 ARG A CA 1
ATOM 640 C C . ARG A 1 88 ? 0.225 -16.710 -5.757 1.00 92.31 88 ARG A C 1
ATOM 642 O O . ARG A 1 88 ? 0.475 -16.543 -4.562 1.00 92.31 88 ARG A O 1
ATOM 649 N N . MET A 1 89 ? -0.772 -16.072 -6.366 1.00 87.88 89 MET A N 1
ATOM 650 C CA . MET A 1 89 ? -1.547 -15.017 -5.715 1.00 87.88 89 MET A CA 1
ATOM 651 C C . MET A 1 89 ? -2.326 -15.541 -4.505 1.00 87.88 89 MET A C 1
ATOM 653 O O . MET A 1 89 ? -2.409 -14.869 -3.479 1.00 87.88 89 MET A O 1
ATOM 657 N N . GLY A 1 90 ? -2.842 -16.772 -4.591 1.00 88.69 90 GLY A N 1
ATOM 658 C CA . GLY A 1 90 ? -3.529 -17.430 -3.477 1.00 88.69 90 GLY A CA 1
ATOM 659 C C . GLY A 1 90 ? -2.641 -17.587 -2.238 1.00 88.69 90 GLY A C 1
ATOM 660 O O . GLY A 1 90 ? -3.083 -17.292 -1.126 1.00 88.69 90 GLY A O 1
ATOM 661 N N . ASP A 1 91 ? -1.373 -17.967 -2.427 1.00 91.44 91 ASP A N 1
ATOM 662 C CA . ASP A 1 91 ? -0.403 -18.127 -1.336 1.00 91.44 91 ASP A CA 1
ATOM 663 C C . ASP A 1 91 ? -0.099 -16.786 -0.658 1.00 91.44 91 ASP A C 1
ATOM 665 O O . ASP A 1 91 ? -0.018 -16.706 0.572 1.00 91.44 91 ASP A O 1
ATOM 669 N N . LEU A 1 92 ? 0.069 -15.722 -1.449 1.00 90.62 92 LEU A N 1
ATOM 670 C CA . LEU A 1 92 ? 0.295 -14.373 -0.933 1.00 90.62 92 LEU A CA 1
ATOM 671 C C . LEU A 1 92 ? -0.931 -13.872 -0.161 1.00 90.62 92 LEU A C 1
ATOM 673 O O . LEU A 1 92 ? -0.806 -13.467 0.996 1.00 90.62 92 LEU A O 1
ATOM 677 N N . ASN A 1 93 ? -2.120 -13.972 -0.756 1.00 90.31 93 ASN A N 1
ATOM 678 C CA . ASN A 1 93 ? -3.366 -13.541 -0.129 1.00 90.31 93 ASN A CA 1
ATOM 679 C C . ASN A 1 93 ? -3.639 -14.303 1.171 1.00 90.31 93 ASN A C 1
ATOM 681 O O . ASN A 1 93 ? -4.022 -13.694 2.167 1.00 90.31 93 ASN A O 1
ATOM 685 N N . GLY A 1 94 ? -3.372 -15.612 1.209 1.00 92.81 94 GLY A N 1
ATOM 686 C CA . GLY A 1 94 ? -3.492 -16.414 2.426 1.00 92.81 94 GLY A CA 1
ATOM 687 C C . GLY A 1 94 ? -2.511 -15.995 3.527 1.00 92.81 94 GLY A C 1
ATOM 688 O O . GLY A 1 94 ? -2.873 -15.976 4.703 1.00 92.81 94 GLY A O 1
ATOM 689 N N . GLN A 1 95 ? -1.278 -15.624 3.172 1.00 93.25 95 GLN A N 1
ATOM 690 C CA . GLN A 1 95 ? -0.303 -15.099 4.135 1.00 93.25 95 GLN A CA 1
ATOM 691 C C . GLN A 1 95 ? -0.733 -13.746 4.704 1.00 93.25 95 GLN A C 1
ATOM 693 O O . GLN A 1 95 ? -0.687 -13.557 5.919 1.00 93.25 95 GLN A O 1
ATOM 698 N N . ILE A 1 96 ? -1.205 -12.831 3.855 1.00 92.69 96 ILE A N 1
ATOM 699 C CA . ILE A 1 96 ? -1.695 -11.519 4.294 1.00 92.69 96 ILE A CA 1
ATOM 700 C C . ILE A 1 96 ? -2.960 -11.680 5.148 1.00 92.69 96 ILE A C 1
ATOM 702 O O . ILE A 1 96 ? -3.074 -11.050 6.197 1.00 92.69 96 ILE A O 1
ATOM 706 N N . ALA A 1 97 ? -3.876 -12.575 4.771 1.00 93.94 97 ALA A N 1
ATOM 707 C CA . ALA A 1 97 ? -5.066 -12.872 5.564 1.00 93.94 97 ALA A CA 1
ATOM 708 C C . ALA A 1 97 ? -4.698 -13.379 6.969 1.00 93.94 97 ALA A C 1
ATOM 710 O O . ALA A 1 97 ? -5.274 -12.927 7.955 1.00 93.94 97 ALA A O 1
ATOM 711 N N . ARG A 1 98 ? -3.673 -14.233 7.108 1.00 95.19 98 ARG A N 1
ATOM 712 C C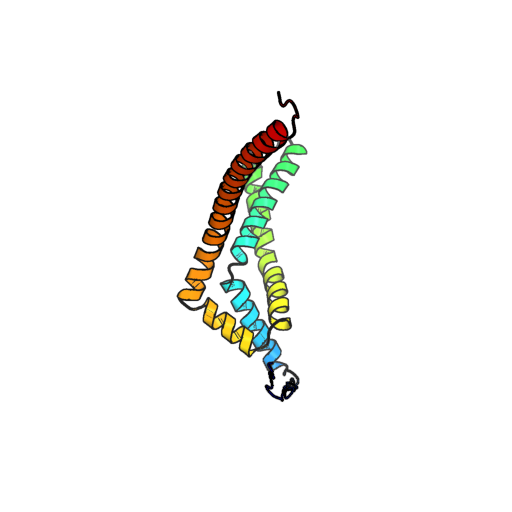A . ARG A 1 98 ? -3.166 -14.628 8.437 1.00 95.19 98 ARG A CA 1
ATOM 713 C C . ARG A 1 98 ? -2.646 -13.442 9.254 1.00 95.19 98 ARG A C 1
ATOM 715 O O . ARG A 1 98 ? -2.873 -13.404 10.462 1.00 95.19 98 ARG A O 1
ATOM 722 N N . LE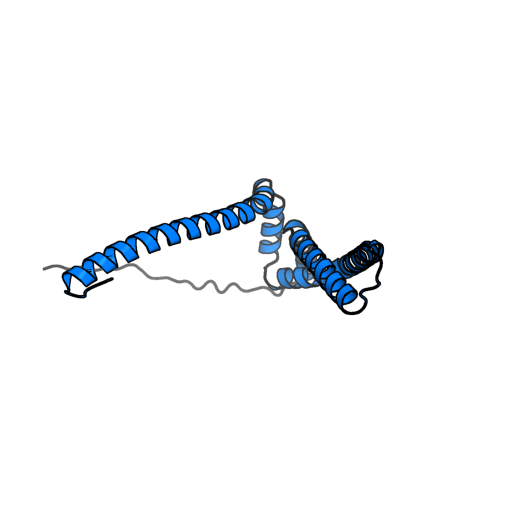U A 1 99 ? -1.984 -12.466 8.628 1.00 95.00 99 LEU A N 1
ATOM 723 C CA . LEU A 1 99 ? -1.550 -11.249 9.326 1.00 95.00 99 LEU A CA 1
ATOM 724 C C . LEU A 1 99 ? -2.750 -10.458 9.857 1.00 95.00 99 LEU A C 1
ATOM 726 O O . LEU A 1 99 ? -2.753 -10.075 11.023 1.00 95.00 99 LEU A O 1
ATOM 730 N N . TYR A 1 100 ? -3.802 -10.279 9.057 1.00 94.62 100 TYR A N 1
ATOM 731 C CA . TYR A 1 100 ? -5.038 -9.637 9.520 1.00 94.62 100 TYR A CA 1
ATOM 732 C C . TYR A 1 100 ? -5.713 -10.429 10.648 1.00 94.62 100 TYR A C 1
ATOM 734 O O . TYR A 1 100 ? -6.015 -9.864 11.698 1.00 94.62 100 TYR A O 1
ATOM 742 N N . ALA A 1 101 ? -5.884 -11.742 10.475 1.00 95.31 101 ALA A N 1
ATOM 743 C CA . ALA A 1 101 ? -6.530 -12.615 11.455 1.00 95.31 101 ALA A CA 1
ATOM 744 C C . ALA A 1 101 ? -5.796 -12.655 12.806 1.00 95.31 101 ALA A C 1
ATOM 746 O O . ALA A 1 101 ? -6.420 -12.870 13.841 1.00 95.31 101 ALA A O 1
ATOM 747 N N . THR A 1 102 ? -4.481 -12.432 12.823 1.00 94.81 102 THR A N 1
ATOM 748 C CA . THR A 1 102 ? -3.684 -12.384 14.061 1.00 94.81 102 THR A CA 1
ATOM 749 C C . THR A 1 102 ? -3.591 -10.983 14.665 1.00 94.81 102 THR A C 1
ATOM 751 O O . THR A 1 102 ? -3.411 -10.865 15.874 1.00 94.81 102 THR A O 1
ATOM 754 N N . SER A 1 103 ? -3.744 -9.931 13.856 1.00 95.44 103 SER A N 1
ATOM 755 C CA . SER A 1 103 ? -3.579 -8.537 14.295 1.00 95.44 103 SER A CA 1
ATOM 756 C C . SER A 1 103 ? -4.852 -7.902 14.852 1.00 95.44 103 SER A C 1
ATOM 758 O O . SER A 1 103 ? -4.759 -6.979 15.654 1.00 95.44 103 SER A O 1
ATOM 760 N N . PHE A 1 104 ? -6.022 -8.377 14.427 1.00 94.81 104 PHE A N 1
ATOM 761 C CA . PHE A 1 104 ? -7.320 -7.810 14.800 1.00 94.81 104 PHE A CA 1
ATOM 762 C C . PHE A 1 104 ? -8.155 -8.805 15.602 1.00 94.81 104 PHE A C 1
ATOM 764 O O . PHE A 1 104 ? -7.972 -10.022 15.495 1.00 94.81 104 PHE A O 1
ATOM 771 N N . THR A 1 105 ? -9.093 -8.307 16.401 1.00 95.50 105 THR A N 1
ATOM 772 C CA . THR A 1 105 ? -10.143 -9.140 17.003 1.00 95.50 105 THR A CA 1
ATOM 773 C C . THR A 1 105 ? -11.182 -9.548 15.954 1.00 95.50 105 THR A C 1
ATOM 775 O O . THR A 1 105 ? -11.214 -9.018 14.842 1.00 95.50 105 THR A O 1
ATOM 778 N N . LEU A 1 106 ? -12.040 -10.517 16.288 1.00 94.75 106 LEU A N 1
ATOM 779 C CA . LEU A 1 106 ? -13.137 -10.921 15.404 1.00 94.75 106 LEU A CA 1
ATOM 780 C C . LEU A 1 106 ? -14.079 -9.743 15.095 1.00 94.75 106 LEU A C 1
ATOM 782 O O . LEU A 1 106 ? -14.379 -9.471 13.936 1.00 94.75 106 LEU A O 1
ATOM 786 N N . GLU A 1 107 ? -14.468 -8.997 16.127 1.00 95.62 107 GLU A N 1
ATOM 787 C CA . GLU A 1 107 ? -15.367 -7.839 16.030 1.00 95.62 107 GLU A CA 1
ATOM 788 C C . GLU A 1 107 ? -14.770 -6.711 15.171 1.00 95.62 107 GLU A C 1
ATOM 790 O O . GLU A 1 107 ? -15.468 -6.068 14.380 1.00 95.62 107 GLU A O 1
ATOM 795 N N . GLU A 1 108 ? -13.458 -6.481 15.284 1.00 96.19 108 GLU A N 1
ATOM 796 C CA . GLU A 1 108 ? -12.737 -5.508 14.460 1.00 96.19 108 GLU A CA 1
ATOM 797 C C . GLU A 1 108 ? -12.690 -5.938 12.991 1.00 96.19 108 GLU A C 1
ATOM 799 O O . GLU A 1 108 ? -12.938 -5.115 12.109 1.00 96.19 108 GLU A O 1
ATOM 804 N N . LEU A 1 109 ? -12.433 -7.221 12.710 1.00 96.31 109 LEU A N 1
ATOM 805 C CA . LEU A 1 109 ? -12.444 -7.753 11.343 1.00 96.31 109 LEU A CA 1
ATOM 806 C C . LEU A 1 109 ? -13.831 -7.637 10.708 1.00 96.31 109 LEU A C 1
ATOM 808 O O . LEU A 1 109 ? -13.938 -7.149 9.584 1.00 96.31 109 LEU A O 1
ATOM 812 N N . GLN A 1 110 ? -14.890 -8.000 11.435 1.00 95.94 110 GLN A N 1
ATOM 813 C CA . GLN A 1 110 ? -16.274 -7.827 10.981 1.00 95.94 110 GLN A CA 1
ATOM 814 C C . GLN A 1 110 ? -16.5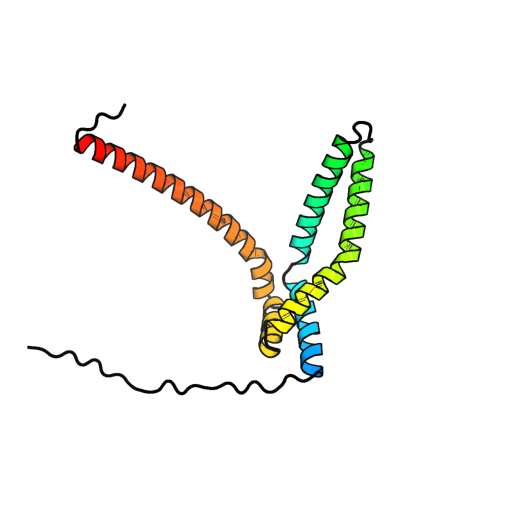74 -6.354 10.661 1.00 95.94 110 GLN A C 1
ATOM 816 O O . GLN A 1 110 ? -17.142 -6.037 9.612 1.00 95.94 110 GLN A O 1
ATOM 821 N N . SER A 1 111 ? -16.139 -5.440 11.532 1.00 96.56 111 SER A N 1
ATOM 822 C CA . SER A 1 111 ? -16.322 -3.997 11.343 1.00 96.56 111 SER A CA 1
ATOM 823 C C . SER A 1 111 ? -15.572 -3.473 10.117 1.00 96.56 111 SER A C 1
ATOM 825 O O . SER A 1 111 ? -16.121 -2.682 9.346 1.00 96.56 111 SER A O 1
ATOM 827 N N . LEU A 1 112 ? -14.335 -3.931 9.899 1.00 94.56 112 LEU A N 1
ATOM 828 C CA . LEU A 1 112 ? -13.547 -3.578 8.721 1.00 94.56 112 LEU A CA 1
ATOM 829 C C . LEU A 1 112 ? -14.211 -4.096 7.442 1.00 94.56 112 LEU A C 1
ATOM 831 O O . LEU A 1 112 ? -14.345 -3.329 6.489 1.00 94.56 112 LEU A O 1
ATOM 835 N N . VAL A 1 113 ? -14.667 -5.354 7.422 1.00 93.81 113 VAL A N 1
ATOM 836 C CA . VAL A 1 113 ? -15.345 -5.951 6.259 1.00 93.81 113 VAL A CA 1
ATOM 837 C C . VAL A 1 113 ? -16.596 -5.149 5.915 1.00 93.81 113 VAL A C 1
ATOM 839 O O . VAL A 1 113 ? -16.761 -4.707 4.775 1.00 93.81 113 VAL A O 1
ATOM 842 N N . ALA A 1 114 ? -17.437 -4.866 6.913 1.00 94.56 114 ALA A N 1
ATOM 843 C CA . ALA A 1 114 ? -18.645 -4.070 6.731 1.00 94.56 114 ALA A CA 1
ATOM 844 C C . ALA A 1 114 ? -18.332 -2.665 6.190 1.00 94.56 114 ALA A C 1
ATOM 846 O O . ALA A 1 114 ? -19.003 -2.176 5.273 1.00 94.56 114 ALA A O 1
ATOM 847 N N . TRP A 1 115 ? -17.291 -2.015 6.718 1.00 94.56 115 TRP A N 1
ATOM 848 C CA . TRP A 1 115 ? -16.882 -0.695 6.256 1.00 94.56 115 TRP A CA 1
ATOM 849 C C . TRP A 1 115 ? -16.375 -0.724 4.812 1.00 94.56 115 TRP A C 1
ATOM 851 O O . TRP A 1 115 ? -16.861 0.065 3.999 1.00 94.56 115 TRP A O 1
ATOM 861 N N . TYR A 1 116 ? -15.479 -1.647 4.451 1.00 91.00 116 TYR A N 1
ATOM 862 C CA . TYR A 1 116 ? -14.972 -1.782 3.080 1.00 91.00 116 TYR A CA 1
ATOM 863 C C . TYR A 1 116 ? -16.065 -2.174 2.076 1.00 91.00 116 TYR A C 1
ATOM 865 O O . TYR A 1 116 ? -16.030 -1.734 0.927 1.00 91.00 116 TYR A O 1
ATOM 873 N N . GLY A 1 117 ? -17.074 -2.936 2.505 1.00 89.06 117 GLY A N 1
ATOM 874 C CA . GLY A 1 117 ? -18.246 -3.265 1.693 1.00 89.06 117 GLY A CA 1
ATOM 875 C C . GLY A 1 117 ? -19.189 -2.080 1.447 1.00 89.06 117 GLY A C 1
ATOM 876 O O . GLY A 1 117 ? -19.916 -2.066 0.445 1.00 89.06 117 GLY A O 1
ATOM 877 N N . SER A 1 118 ? -19.164 -1.071 2.324 1.00 94.12 118 SER A N 1
ATOM 878 C CA . SER A 1 118 ? -20.036 0.104 2.252 1.00 94.12 118 SER A CA 1
ATOM 879 C C . SER A 1 118 ? -19.718 1.019 1.061 1.00 94.12 118 SER A C 1
ATOM 881 O O . SER A 1 118 ? -18.609 1.039 0.524 1.00 94.12 118 SER A O 1
ATOM 883 N N . GLY A 1 119 ? -20.688 1.851 0.663 1.00 94.31 119 GLY A N 1
ATOM 884 C CA . GLY A 1 119 ? -20.485 2.831 -0.411 1.00 94.31 119 GLY A CA 1
ATOM 885 C C . GLY A 1 119 ? -19.372 3.842 -0.109 1.00 94.31 119 GLY A C 1
ATOM 886 O O . GLY A 1 119 ? -18.627 4.225 -1.011 1.00 94.31 119 GLY A O 1
ATOM 887 N N . ILE A 1 120 ? -19.215 4.241 1.160 1.00 95.31 120 ILE A N 1
ATOM 888 C CA . ILE A 1 120 ? -18.137 5.148 1.570 1.00 95.31 120 ILE A CA 1
ATOM 889 C C . ILE A 1 120 ? -16.778 4.442 1.599 1.00 95.31 120 ILE A C 1
ATOM 891 O O . ILE A 1 120 ? -15.810 5.026 1.123 1.00 95.31 120 ILE A O 1
ATOM 895 N N . GLY A 1 121 ? -16.702 3.191 2.067 1.00 91.94 121 GLY A N 1
ATOM 896 C CA . GLY A 1 121 ? -15.454 2.419 2.086 1.00 91.94 121 GLY A CA 1
ATOM 897 C C . GLY A 1 121 ? -14.917 2.147 0.683 1.00 91.94 121 GLY A C 1
ATOM 898 O O . GLY A 1 121 ? -13.755 2.430 0.398 1.00 91.94 121 GLY A O 1
ATOM 899 N N . LYS A 1 122 ? -15.787 1.732 -0.247 1.00 89.25 122 LYS A N 1
ATOM 900 C CA . LYS A 1 122 ? -15.422 1.570 -1.666 1.00 89.25 122 LYS A CA 1
ATOM 901 C C . LYS A 1 122 ? -14.935 2.874 -2.296 1.00 89.25 122 LYS A C 1
ATOM 903 O O . LYS A 1 122 ? -13.936 2.878 -3.012 1.00 89.25 122 LYS A O 1
ATOM 908 N N . LYS A 1 123 ? -15.602 3.999 -2.009 1.00 92.31 123 LYS A N 1
ATOM 909 C CA . LYS A 1 123 ? -15.153 5.317 -2.480 1.00 92.31 123 LYS A CA 1
ATOM 910 C C . LYS A 1 123 ? -13.805 5.703 -1.868 1.00 92.31 123 LYS A C 1
ATOM 912 O O . LYS A 1 123 ? -12.956 6.237 -2.574 1.00 92.31 123 LYS A O 1
ATOM 917 N N . ALA A 1 124 ? -13.593 5.432 -0.581 1.00 92.00 124 ALA A N 1
ATOM 918 C CA . ALA A 1 124 ? -12.339 5.724 0.104 1.00 92.00 124 ALA A CA 1
ATOM 919 C C . ALA A 1 124 ? -11.162 4.965 -0.529 1.00 92.00 124 ALA A C 1
ATOM 921 O O . ALA A 1 124 ? -10.143 5.586 -0.821 1.00 92.00 124 ALA A O 1
ATOM 922 N N . LEU A 1 125 ? -11.333 3.676 -0.839 1.00 86.19 125 LEU A N 1
ATOM 923 C CA . LEU A 1 125 ? -10.323 2.863 -1.529 1.00 86.19 125 LEU A CA 1
ATOM 924 C C . LEU A 1 125 ? -9.878 3.451 -2.872 1.00 86.19 125 LEU A C 1
ATOM 926 O O . LEU A 1 125 ? -8.707 3.373 -3.226 1.00 86.19 125 LEU A O 1
ATOM 930 N N . GLN A 1 126 ? -10.802 4.060 -3.612 1.00 86.62 126 GLN A N 1
ATOM 931 C CA . GLN A 1 126 ? -10.500 4.661 -4.911 1.00 86.62 126 GLN A CA 1
ATOM 932 C C . GLN A 1 126 ? -9.897 6.063 -4.778 1.00 86.62 126 GLN A C 1
ATOM 934 O O . GLN A 1 126 ? -9.002 6.436 -5.530 1.00 86.62 126 GLN A O 1
ATOM 939 N N . VAL A 1 127 ? -10.404 6.862 -3.838 1.00 93.00 127 VAL A N 1
ATOM 940 C CA . VAL A 1 127 ? -10.133 8.304 -3.791 1.00 93.00 127 VAL A CA 1
ATOM 941 C C . VAL A 1 127 ? -8.959 8.654 -2.876 1.00 93.00 127 VAL A C 1
ATOM 943 O O . VAL A 1 127 ? -8.214 9.581 -3.188 1.00 93.00 127 VAL A O 1
ATOM 946 N N . LEU A 1 128 ? -8.749 7.938 -1.767 1.00 92.06 128 LEU A N 1
ATOM 947 C CA . LEU A 1 128 ? -7.679 8.270 -0.817 1.00 92.06 128 LEU A CA 1
ATOM 948 C C . LEU A 1 128 ? -6.267 8.178 -1.422 1.00 92.06 128 LEU A C 1
ATOM 950 O O . LEU A 1 128 ? -5.492 9.105 -1.182 1.00 92.06 128 LEU A O 1
ATOM 954 N N . PRO A 1 129 ? -5.913 7.166 -2.244 1.00 87.06 129 PRO A N 1
ATOM 955 C CA . PRO A 1 129 ? -4.609 7.142 -2.910 1.00 87.06 129 PRO A CA 1
ATOM 956 C C . PRO A 1 129 ? -4.396 8.346 -3.841 1.00 87.06 129 PRO A C 1
ATOM 958 O O . PRO A 1 129 ? -3.309 8.921 -3.873 1.00 87.06 129 PRO A O 1
ATOM 961 N N . ILE A 1 130 ? -5.451 8.778 -4.543 1.00 92.25 130 ILE A N 1
ATOM 962 C CA . ILE A 1 130 ? -5.419 9.950 -5.431 1.00 92.25 130 ILE A CA 1
ATOM 963 C C . ILE A 1 130 ? -5.180 11.223 -4.614 1.00 92.25 130 ILE A C 1
ATOM 965 O O . ILE A 1 130 ? -4.309 12.022 -4.955 1.00 92.25 130 ILE A O 1
ATOM 969 N N . ILE A 1 131 ? -5.905 11.393 -3.503 1.00 96.06 131 ILE A N 1
ATOM 970 C CA . ILE A 1 131 ? -5.713 12.527 -2.590 1.00 96.06 131 ILE A CA 1
ATOM 971 C C . ILE A 1 131 ? -4.287 12.533 -2.032 1.00 96.06 131 ILE A C 1
ATOM 973 O O . ILE A 1 131 ? -3.653 13.587 -1.999 1.00 96.06 131 ILE A O 1
ATOM 977 N N . ALA A 1 132 ? -3.761 11.379 -1.615 1.00 93.88 132 ALA A N 1
ATOM 978 C CA . ALA A 1 132 ? -2.399 11.270 -1.101 1.00 93.88 132 ALA A CA 1
ATOM 979 C C . ALA A 1 132 ? -1.365 11.702 -2.155 1.00 93.88 132 ALA A C 1
ATOM 981 O O . ALA A 1 132 ? -0.481 12.507 -1.859 1.00 93.88 132 ALA A O 1
ATOM 982 N N . GLN A 1 133 ? -1.517 11.249 -3.404 1.00 92.12 133 GLN A N 1
ATOM 983 C CA . GLN A 1 133 ? -0.640 11.641 -4.508 1.00 92.12 133 GLN A CA 1
ATOM 984 C C . GLN A 1 133 ? -0.705 13.149 -4.790 1.00 92.12 133 GLN A C 1
ATOM 986 O O . GLN A 1 133 ? 0.331 13.803 -4.919 1.00 92.12 133 GLN A O 1
ATOM 991 N N . GLN A 1 134 ? -1.910 13.720 -4.841 1.00 96.44 134 GLN A N 1
ATOM 992 C CA . GLN A 1 134 ? -2.109 15.159 -5.037 1.00 96.44 134 GLN A CA 1
ATOM 993 C C . GLN A 1 134 ? -1.521 15.981 -3.884 1.00 96.44 134 GLN A C 1
ATOM 995 O O . GLN A 1 134 ? -0.928 17.034 -4.110 1.00 96.44 134 GLN A O 1
ATOM 1000 N N . SER A 1 135 ? -1.628 15.479 -2.654 1.00 97.31 135 SER A N 1
ATOM 1001 C CA . SER A 1 135 ? -1.079 16.132 -1.463 1.00 97.31 135 SER A CA 1
ATOM 1002 C C . SER A 1 135 ? 0.448 16.216 -1.510 1.00 97.31 135 SER A C 1
ATOM 1004 O O . SER A 1 135 ? 1.014 17.246 -1.146 1.00 97.31 135 SER A O 1
ATOM 1006 N N . ILE A 1 136 ? 1.125 15.174 -2.007 1.00 97.38 136 ILE A N 1
ATOM 1007 C CA . ILE A 1 136 ? 2.581 15.195 -2.219 1.00 97.38 136 ILE A CA 1
ATOM 1008 C C . ILE A 1 136 ? 2.966 16.300 -3.209 1.00 97.38 136 ILE A C 1
ATOM 1010 O O . ILE A 1 136 ? 3.934 17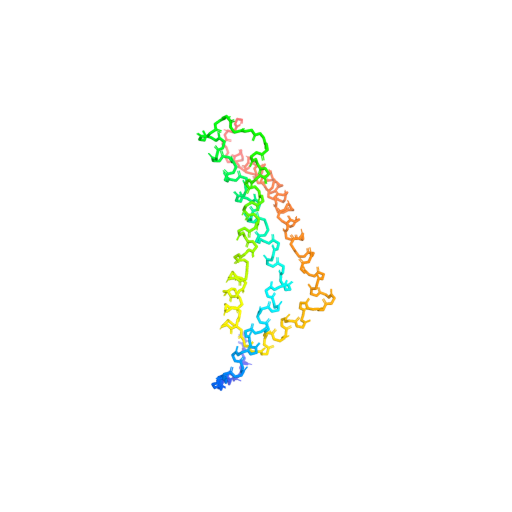.023 -2.976 1.00 97.38 136 ILE A O 1
ATOM 1014 N N . GLU A 1 137 ? 2.217 16.452 -4.301 1.00 97.00 137 GLU A N 1
ATOM 1015 C CA . GLU A 1 137 ? 2.510 17.466 -5.315 1.00 97.00 137 GLU A CA 1
ATOM 1016 C C . GLU A 1 137 ? 2.331 18.890 -4.776 1.00 97.00 137 GLU A C 1
ATOM 1018 O O . GLU A 1 137 ? 3.211 19.734 -4.945 1.00 97.00 137 GLU A O 1
ATOM 1023 N N . LEU A 1 138 ? 1.255 19.136 -4.027 1.00 98.19 138 LEU A N 1
ATOM 1024 C CA . LEU A 1 138 ? 1.057 20.405 -3.322 1.00 98.19 138 LEU A CA 1
ATOM 1025 C C . LEU A 1 138 ? 2.193 20.689 -2.327 1.00 98.19 138 LEU A C 1
ATOM 1027 O O . LEU A 1 138 ? 2.674 21.818 -2.240 1.00 98.19 138 LEU A O 1
ATOM 1031 N N . GLY A 1 139 ? 2.669 19.664 -1.614 1.00 98.00 139 GLY A N 1
ATOM 1032 C CA . GLY A 1 139 ? 3.807 19.780 -0.702 1.00 98.00 139 GLY A CA 1
ATOM 1033 C C . GLY A 1 139 ? 5.100 20.202 -1.406 1.00 98.00 139 GLY A C 1
ATOM 1034 O O . GLY A 1 139 ? 5.828 21.050 -0.892 1.00 98.00 139 GLY A O 1
ATOM 1035 N N . LYS A 1 140 ? 5.370 19.675 -2.608 1.00 97.62 140 LYS A N 1
ATOM 1036 C CA . LYS A 1 140 ? 6.528 20.096 -3.417 1.00 97.62 140 LYS A CA 1
ATOM 1037 C C . LYS A 1 140 ? 6.420 21.552 -3.855 1.00 97.62 140 LYS A C 1
ATOM 1039 O O . LYS A 1 140 ? 7.406 22.279 -3.776 1.00 97.62 140 LYS A O 1
ATOM 1044 N N . GLN A 1 141 ? 5.235 21.979 -4.290 1.00 97.44 141 GLN A N 1
ATOM 1045 C CA . GLN A 1 141 ? 4.992 23.368 -4.689 1.00 97.44 141 GLN A CA 1
ATOM 1046 C C . GLN A 1 141 ? 5.223 24.320 -3.516 1.00 97.44 141 GLN A C 1
ATOM 1048 O O . GLN A 1 141 ? 5.980 25.280 -3.640 1.00 97.44 141 GLN A O 1
ATOM 1053 N N . TRP A 1 142 ? 4.649 23.997 -2.354 1.00 98.06 142 TRP A N 1
ATOM 1054 C CA . TRP A 1 142 ? 4.871 24.747 -1.123 1.00 98.06 142 TRP A CA 1
ATOM 1055 C C . TRP A 1 142 ? 6.359 24.820 -0.751 1.00 98.06 142 TRP A C 1
ATOM 1057 O O . TRP A 1 142 ? 6.861 25.906 -0.471 1.00 98.06 142 TRP A O 1
ATOM 1067 N N . ALA A 1 143 ? 7.086 23.697 -0.804 1.00 97.81 143 ALA A N 1
ATOM 1068 C CA . ALA A 1 143 ? 8.518 23.666 -0.502 1.00 97.81 143 ALA A CA 1
ATOM 1069 C C . ALA A 1 143 ? 9.337 24.537 -1.469 1.00 97.81 143 ALA A C 1
ATOM 1071 O O . ALA A 1 143 ? 10.281 25.201 -1.044 1.00 97.81 143 ALA A O 1
ATOM 1072 N N . GLY A 1 144 ? 8.953 24.579 -2.749 1.00 97.69 144 GLY A N 1
ATOM 1073 C CA . GLY A 1 144 ? 9.543 25.479 -3.738 1.00 97.69 144 GLY A CA 1
ATOM 1074 C C . GLY A 1 144 ? 9.351 26.952 -3.372 1.00 97.69 144 GLY A C 1
ATOM 1075 O O . GLY A 1 144 ? 10.321 27.708 -3.358 1.00 97.69 144 GLY A O 1
ATOM 1076 N N . THR A 1 145 ? 8.128 27.350 -3.007 1.00 97.38 145 THR A N 1
ATOM 1077 C CA . THR A 1 145 ? 7.833 28.722 -2.561 1.00 97.38 145 THR A CA 1
ATOM 1078 C C . THR A 1 145 ? 8.607 29.085 -1.297 1.00 97.38 145 THR A C 1
ATOM 1080 O O . THR A 1 145 ? 9.268 30.119 -1.259 1.00 97.38 145 THR A O 1
ATOM 1083 N N . VAL A 1 146 ? 8.608 28.210 -0.288 1.00 98.19 146 VAL A N 1
ATOM 1084 C CA . VAL A 1 146 ? 9.357 28.441 0.957 1.00 98.19 146 VAL A CA 1
ATOM 1085 C C . VAL A 1 146 ? 10.854 28.563 0.693 1.00 98.19 146 VAL A C 1
ATOM 1087 O O . VAL A 1 146 ? 11.493 29.450 1.249 1.00 98.19 146 VAL A O 1
ATOM 1090 N N . GLY A 1 147 ? 11.422 27.704 -0.156 1.00 97.62 147 GLY A N 1
ATOM 1091 C CA . GLY A 1 147 ? 12.837 27.769 -0.521 1.00 97.62 147 GLY A CA 1
ATOM 1092 C C . GLY A 1 147 ? 13.205 29.091 -1.197 1.00 97.62 147 GLY A C 1
ATOM 1093 O O . GLY A 1 147 ? 14.225 29.687 -0.854 1.00 97.62 147 GLY A O 1
ATOM 1094 N N . GLN A 1 148 ? 12.354 29.578 -2.103 1.00 97.12 148 GLN A N 1
ATOM 1095 C CA . GLN A 1 148 ? 12.524 30.873 -2.767 1.00 97.12 148 GLN A CA 1
ATOM 1096 C C . GLN A 1 148 ? 12.493 32.032 -1.758 1.00 97.12 148 GLN A C 1
ATOM 1098 O O . GLN A 1 148 ? 13.400 32.867 -1.748 1.00 97.12 148 GLN A O 1
ATOM 1103 N N . ASP A 1 149 ? 11.480 32.069 -0.891 1.00 97.56 149 ASP A N 1
ATOM 1104 C CA . ASP A 1 149 ? 11.305 33.137 0.096 1.00 97.56 149 ASP A CA 1
ATOM 1105 C C . ASP A 1 149 ? 12.435 33.136 1.132 1.00 97.56 149 ASP A C 1
ATOM 1107 O O . ASP A 1 149 ? 12.999 34.186 1.447 1.00 97.56 149 ASP A O 1
ATOM 1111 N N . ALA A 1 150 ? 12.819 31.953 1.617 1.00 97.81 150 ALA A N 1
ATOM 1112 C CA . ALA A 1 150 ? 13.914 31.792 2.564 1.00 97.81 150 ALA A CA 1
ATOM 1113 C C . ALA A 1 150 ? 15.261 32.209 1.962 1.00 97.81 150 ALA A C 1
ATOM 1115 O O . ALA A 1 150 ? 16.041 32.867 2.646 1.00 97.81 150 ALA A O 1
ATOM 1116 N N . ALA A 1 151 ? 15.533 31.873 0.696 1.00 96.12 151 ALA A N 1
ATOM 1117 C CA . ALA A 1 151 ? 16.752 32.302 0.012 1.00 96.12 151 ALA A CA 1
ATOM 1118 C C . ALA A 1 151 ? 16.814 33.831 -0.113 1.00 96.12 151 ALA A C 1
ATOM 1120 O O . ALA A 1 151 ? 17.826 34.436 0.236 1.00 96.12 151 ALA A O 1
ATOM 1121 N N . ASN A 1 152 ? 15.714 34.461 -0.533 1.00 95.75 152 ASN A N 1
ATOM 1122 C CA . ASN A 1 152 ? 15.626 35.917 -0.648 1.00 95.75 152 ASN A CA 1
ATOM 1123 C C . ASN A 1 152 ? 15.846 36.615 0.703 1.00 95.75 152 ASN A C 1
ATOM 1125 O O . ASN A 1 152 ? 16.558 37.614 0.783 1.00 95.75 152 ASN A O 1
ATOM 1129 N N . GLU A 1 153 ? 15.240 36.097 1.771 1.00 96.31 153 GLU A N 1
ATOM 1130 C CA . GLU A 1 153 ? 15.398 36.652 3.116 1.00 96.31 153 GLU A CA 1
ATOM 1131 C C . GLU A 1 153 ? 16.809 36.421 3.676 1.00 96.31 153 GLU A C 1
ATOM 1133 O O . GLU A 1 153 ? 17.369 37.300 4.331 1.00 96.31 153 GLU A O 1
ATOM 1138 N N . ALA A 1 154 ? 17.410 35.262 3.396 1.00 96.56 154 ALA A N 1
ATOM 1139 C CA . ALA A 1 154 ? 18.781 34.966 3.790 1.00 96.56 154 ALA A CA 1
ATOM 1140 C C . ALA A 1 154 ? 19.777 35.928 3.128 1.00 96.56 154 ALA A C 1
ATOM 1142 O O . ALA A 1 154 ? 20.630 36.468 3.827 1.00 96.56 154 ALA A O 1
ATOM 1143 N N . VAL A 1 155 ? 19.632 36.197 1.823 1.00 95.62 155 VAL A N 1
ATOM 1144 C CA . VAL A 1 155 ? 20.456 37.182 1.098 1.00 95.62 155 VAL A CA 1
ATOM 1145 C C . VAL A 1 155 ? 20.374 38.550 1.772 1.00 95.62 155 VAL A C 1
ATOM 1147 O O . VAL A 1 155 ? 21.403 39.086 2.173 1.00 95.62 155 VAL A O 1
ATOM 1150 N N . LYS A 1 156 ? 19.160 39.067 2.007 1.00 95.19 156 LYS A N 1
ATOM 1151 C CA . LYS A 1 156 ? 18.964 40.374 2.660 1.00 95.19 156 LYS A CA 1
ATOM 1152 C C . LYS A 1 156 ? 19.636 40.459 4.029 1.00 95.19 156 LYS A C 1
ATOM 1154 O O . LYS A 1 156 ? 20.220 41.484 4.371 1.00 95.19 156 LYS A O 1
ATOM 1159 N N . LYS A 1 157 ? 19.527 39.400 4.836 1.00 96.00 157 LYS A N 1
ATOM 1160 C CA . LYS A 1 157 ? 20.136 39.361 6.172 1.00 96.00 157 LYS A CA 1
ATOM 1161 C C . LYS A 1 157 ? 21.658 39.317 6.108 1.00 96.00 157 LYS A C 1
ATOM 1163 O O . LYS A 1 157 ? 22.305 40.034 6.859 1.00 96.00 157 LYS A O 1
ATOM 1168 N N . LEU A 1 158 ? 22.220 38.520 5.203 1.00 95.94 158 LEU A N 1
ATOM 1169 C CA . LEU A 1 158 ? 23.667 38.427 5.011 1.00 95.94 158 LEU A CA 1
ATOM 1170 C C . LEU A 1 158 ? 24.260 39.753 4.515 1.00 95.94 158 LEU A C 1
ATOM 1172 O O . LEU A 1 158 ? 25.268 40.206 5.053 1.00 95.94 158 LEU A O 1
ATOM 1176 N N . GLU A 1 159 ? 23.608 40.420 3.562 1.00 94.50 159 GLU A N 1
ATOM 1177 C CA . GLU A 1 159 ? 24.009 41.759 3.110 1.00 94.50 159 GLU A CA 1
ATOM 1178 C C . GLU A 1 159 ? 23.951 42.784 4.255 1.00 94.50 159 GLU A C 1
ATOM 1180 O O . GLU A 1 159 ? 24.870 43.586 4.418 1.00 94.50 159 GLU A O 1
ATOM 1185 N N . ALA A 1 160 ? 22.908 42.735 5.095 1.00 95.00 160 ALA A N 1
ATOM 1186 C CA . ALA A 1 160 ? 22.775 43.616 6.259 1.00 95.00 160 ALA A CA 1
ATOM 1187 C C . ALA A 1 160 ? 23.865 43.389 7.324 1.00 95.00 160 ALA A C 1
ATOM 1189 O O . ALA A 1 160 ? 24.219 44.321 8.046 1.00 95.00 160 ALA A O 1
ATOM 1190 N N . GLU A 1 161 ? 24.416 42.177 7.412 1.00 95.38 161 GLU A N 1
ATOM 1191 C CA . GLU A 1 161 ? 25.566 41.850 8.265 1.00 95.38 161 GLU A CA 1
ATOM 1192 C C . GLU A 1 161 ? 26.923 42.189 7.617 1.00 95.38 161 GLU A C 1
ATOM 1194 O O . GLU A 1 161 ? 27.967 42.028 8.249 1.00 95.38 161 GLU A O 1
ATOM 1199 N N . GLY A 1 162 ? 26.925 42.713 6.387 1.00 93.56 162 GLY A N 1
ATOM 1200 C CA . GLY A 1 162 ? 28.125 43.177 5.689 1.00 93.56 162 GLY A CA 1
ATOM 1201 C C . GLY A 1 162 ? 28.851 42.100 4.883 1.00 93.56 162 GLY A C 1
ATOM 1202 O O . GLY A 1 162 ? 29.988 42.323 4.468 1.00 93.56 162 GLY A O 1
ATOM 1203 N N . TYR A 1 163 ? 28.225 40.944 4.647 1.00 93.31 163 TYR A N 1
ATOM 1204 C CA . TYR A 1 163 ? 28.757 39.952 3.715 1.00 93.31 163 TYR A CA 1
ATOM 1205 C C . TYR A 1 163 ? 28.475 40.382 2.268 1.00 93.31 163 TYR A C 1
ATOM 1207 O O . TYR A 1 163 ? 27.330 40.648 1.907 1.00 93.31 163 TYR A O 1
ATOM 1215 N N . GLU A 1 164 ? 29.504 40.408 1.419 1.00 86.06 164 GLU A N 1
ATOM 1216 C CA . GLU A 1 164 ? 29.334 40.630 -0.022 1.00 86.06 164 GLU A CA 1
ATOM 1217 C C . GLU A 1 164 ? 28.944 39.321 -0.717 1.00 86.06 164 GLU A C 1
ATOM 1219 O O . GLU A 1 164 ? 29.740 38.381 -0.814 1.00 86.06 164 GLU A O 1
ATOM 1224 N N . LEU A 1 165 ? 27.708 39.260 -1.209 1.00 77.81 165 LEU A N 1
ATOM 1225 C CA . LEU A 1 165 ? 27.212 38.160 -2.031 1.00 77.81 165 LEU A CA 1
ATOM 1226 C C . LEU A 1 165 ? 27.356 38.543 -3.515 1.00 77.81 165 LEU A C 1
ATOM 1228 O O . LEU A 1 165 ? 27.054 39.673 -3.894 1.00 77.81 165 LEU A O 1
ATOM 1232 N N . LYS A 1 166 ? 27.882 37.624 -4.336 1.00 69.19 166 LYS A N 1
ATOM 1233 C CA . LYS A 1 166 ? 28.055 37.810 -5.789 1.00 69.19 166 LYS A CA 1
ATOM 1234 C C . LYS A 1 166 ? 26.812 37.420 -6.573 1.00 69.19 166 LYS A C 1
ATOM 1236 O O . LYS A 1 166 ? 26.207 36.390 -6.203 1.00 69.19 166 LYS A O 1
#